Protein 4WEE (pdb70)

GO terms:
  GO:0033603 positive regulation of dopamine secretion (P, IMP)
  GO:0005515 protein binding (F, IPI)
  GO:0051291 protein heterooligomerization (P, IPI)
  GO:0000149 SNARE binding (F, IDA)
  GO:0005543 phospholipid binding (F, IDA)
  GO:0005544 calcium-dependent phospholipid binding (F, IDA)
  GO:0005546 phosphatidylinositol-4,5-bisphosphate binding (F, IDA)
  GO:0044306 neuron projection terminus (C, IDA)
  GO:0001786 phosphatidylserine binding (F, IDA)
  GO:0017075 syntaxin-1 binding (F, IDA)
  GO:0031340 positive regulation of vesicle fusion (P, IDA)
  GO:0048306 calcium-dependent protein binding (F, IDA)
  GO:0043195 terminal bouton (C, HDA)
  GO:0017158 regulation of calcium ion-dependent exocytosis (P, IMP)
  GO:1903305 regulation of regulated secretory pathway (P, IMP)
  GO:0071277 cellular response to calcium ion (P, IMP)
  GO:0000149 SNARE binding (F, IPI)
  GO:0030348 syntaxin-3 binding (F, IPI)
  GO:0017075 syntaxin-1 binding (F, IPI)
  GO:0042802 identical protein binding (F, IPI)

Structure (mmCIF, N/CA/C/O backbone):
data_4WEE
#
_entry.id   4WEE
#
_cell.length_a   41.738
_cell.length_b   38.547
_cell.length_c   44.295
_cell.angle_alpha   90.00
_cell.angle_beta   97.94
_cell.angle_gamma   90.00
#
_symmetry.space_group_name_H-M   'P 1 21 1'
#
loop_
_entity.id
_entity.type
_entity.pdbx_description
1 polymer Synaptotagmin-1
2 non-polymer 'SODIUM ION'
3 non-polymer 'SULFATE ION'
4 water water
#
loop_
_atom_site.group_PDB
_atom_site.id
_atom_site.type_symbol
_atom_site.label_atom_id
_atom_site.label_alt_id
_atom_site.label_comp_id
_atom_site.label_asym_id
_atom_site.label_entity_id
_atom_site.label_seq_id
_atom_site.pdbx_PDB_ins_code
_atom_site.Cartn_x
_atom_site.Cartn_y
_atom_site.Cartn_z
_atom_site.occupancy
_atom_site.B_iso_or_equiv
_atom_site.auth_seq_id
_atom_site.auth_comp_id
_atom_site.auth_asym_id
_atom_site.auth_atom_id
_atom_site.pdbx_PDB_model_num
ATOM 1 N N . GLY A 1 9 ? -2.788 10.887 45.100 1.00 22.94 131 GLY A N 1
ATOM 2 C CA . GLY A 1 9 ? -2.730 10.793 43.660 1.00 21.99 131 GLY A CA 1
ATOM 3 C C . GLY A 1 9 ? -3.922 10.096 43.032 1.00 18.11 131 GLY A C 1
ATOM 4 O O . GLY A 1 9 ? -3.841 9.709 41.882 1.00 17.28 131 GLY A O 1
ATOM 7 N N . GLY A 1 10 ? -5.025 9.938 43.755 1.00 18.24 132 GLY A N 1
ATOM 8 C CA . GLY A 1 10 ? -6.179 9.235 43.222 1.00 17.09 132 GLY A CA 1
ATOM 9 C C . GLY A 1 10 ? -6.763 9.808 41.940 1.00 14.54 132 GLY A C 1
ATOM 10 O O . GLY A 1 10 ? -7.142 9.045 41.020 1.00 14.60 132 GLY A O 1
ATOM 14 N N . GLY A 1 11 ? -6.861 11.132 41.855 1.00 16.26 133 GLY A N 1
ATOM 15 C CA . GLY A 1 11 ? -7.331 11.776 40.650 1.00 16.48 133 GLY A CA 1
ATOM 16 C C . GLY A 1 11 ? -6.403 11.474 39.475 1.00 13.83 133 GLY A C 1
ATOM 17 O O . GLY A 1 11 ? -6.860 11.231 38.359 1.00 14.06 133 GLY A O 1
ATOM 21 N N . ILE A 1 12 ? -5.097 11.499 39.712 1.00 12.48 134 ILE A N 1
ATOM 22 C CA . ILE A 1 12 ? -4.150 11.148 38.670 1.00 10.84 134 ILE A CA 1
ATOM 23 C C . ILE A 1 12 ? -4.280 9.677 38.248 1.00 10.43 134 ILE A C 1
ATOM 24 O O . ILE A 1 12 ? -4.319 9.357 37.043 1.00 9.59 134 ILE A O 1
ATOM 40 N N . LEU A 1 13 ? -4.403 8.773 39.204 1.00 11.44 135 LEU A N 1
ATOM 41 C CA . LEU A 1 13 ? -4.580 7.374 38.845 1.00 11.71 135 LEU A CA 1
ATOM 42 C C . LEU A 1 13 ? -5.854 7.156 38.032 1.00 10.11 135 LEU A C 1
ATOM 43 O O . LEU A 1 13 ? -5.877 6.353 37.091 1.00 10.19 135 LEU A O 1
ATOM 59 N N . ASP A 1 14 ? -6.928 7.853 38.374 1.00 10.09 136 ASP A N 1
ATOM 60 C CA . ASP A 1 14 ? -8.190 7.692 37.654 1.00 9.66 136 ASP A CA 1
ATOM 61 C C . ASP A 1 14 ? -8.059 8.142 36.188 1.00 8.96 136 ASP A C 1
ATOM 62 O O . ASP A 1 14 ? -8.810 7.663 35.336 1.00 10.62 136 ASP A O 1
ATOM 71 N N . SER A 1 15 ? -7.116 9.048 35.914 1.00 8.25 137 SER A N 1
ATOM 72 C CA . SER A 1 15 ? -6.952 9.585 34.562 1.00 8.54 137 SER A CA 1
ATOM 73 C C . SER A 1 15 ? -6.182 8.636 33.657 1.00 8.03 137 SER A C 1
ATOM 74 O O . SER A 1 15 ? -6.189 8.811 32.439 1.00 9.25 137 SER A O 1
ATOM 82 N N . MET A 1 16 ? -5.497 7.660 34.222 1.00 8.08 138 MET A N 1
ATOM 83 C CA A MET A 1 16 ? -4.668 6.808 33.399 0.40 8.38 138 MET A CA 1
ATOM 84 C CA B MET A 1 16 ? -4.653 6.731 33.475 0.60 8.26 138 MET A CA 1
ATOM 85 C C . MET A 1 16 ? -5.495 5.834 32.565 1.00 7.50 138 MET A C 1
ATOM 86 O O . MET A 1 16 ? -6.665 5.580 32.834 1.00 8.51 138 MET A O 1
ATOM 113 N N . VAL A 1 17 ? -4.869 5.320 31.509 1.00 7.02 139 VAL A N 1
ATOM 114 C CA . VAL A 1 17 ? -5.539 4.392 30.611 1.00 7.00 139 VAL A CA 1
ATOM 115 C C . VAL A 1 17 ? -5.819 3.083 31.380 1.00 7.16 139 VAL A C 1
ATOM 116 O O . VAL A 1 17 ? -4.898 2.450 31.895 1.00 8.15 139 VAL A O 1
ATOM 129 N N . GLU A 1 18 ? -7.079 2.677 31.412 1.00 7.60 140 GLU A N 1
ATOM 130 C CA . GLU A 1 18 ? -7.477 1.450 32.092 1.00 7.40 140 GLU A CA 1
ATOM 131 C C . GLU A 1 18 ? -6.977 0.232 31.305 1.00 7.23 140 GLU A C 1
ATOM 132 O O . GLU A 1 18 ? -6.843 0.270 30.068 1.00 7.47 140 GLU A O 1
ATOM 144 N N . LYS A 1 19 ? -6.754 -0.871 32.015 1.00 7.90 141 LYS A N 1
ATOM 145 C CA . LYS A 1 19 ? -6.291 -2.115 31.405 1.00 9.83 141 LYS A CA 1
ATOM 146 C C . LYS A 1 19 ? -7.468 -2.872 30.805 1.00 8.87 141 LYS A C 1
ATOM 147 O O . LYS A 1 19 ? -8.017 -3.797 31.419 1.00 11.16 141 LYS A O 1
ATOM 166 N N . LEU A 1 20 ? -7.842 -2.483 29.577 1.00 7.76 142 LEU A N 1
ATOM 167 C CA . LEU A 1 20 ? -8.979 -3.082 28.867 1.00 8.89 142 LEU A CA 1
ATOM 168 C C . LEU A 1 20 ? -8.542 -3.953 27.686 1.00 9.09 142 LEU A C 1
ATOM 169 O O . LEU A 1 20 ? -9.359 -4.338 26.866 1.00 11.12 142 LEU A O 1
ATOM 185 N N . GLY A 1 21 ? -7.259 -4.283 27.620 1.00 8.83 143 GLY A N 1
ATOM 186 C CA . GLY A 1 21 ? -6.739 -5.120 26.540 1.00 8.98 143 GLY A CA 1
ATOM 187 C C . GLY A 1 21 ? -6.210 -4.311 25.376 1.00 6.79 143 GLY A C 1
ATOM 188 O O . GLY A 1 21 ? -6.270 -3.078 25.338 1.00 6.58 143 GLY A O 1
ATOM 192 N N . LYS A 1 22 ? -5.688 -5.049 24.392 1.00 6.80 144 LYS A N 1
ATOM 193 C CA A LYS A 1 22 ? -4.994 -4.473 23.238 0.65 6.29 144 LYS A CA 1
ATOM 194 C CA B LYS A 1 22 ? -5.127 -4.420 23.222 0.35 6.12 144 LYS A CA 1
ATOM 195 C C . LYS A 1 22 ? -5.432 -5.252 21.993 1.00 5.97 144 LYS A C 1
ATOM 196 O O . LYS A 1 22 ? -5.659 -6.462 22.066 1.00 6.88 144 LYS A O 1
ATOM 233 N N A LEU A 1 23 ? -5.503 -4.550 20.850 0.84 5.62 145 LEU A N 1
ATOM 234 N N B LEU A 1 23 ? -5.370 -4.591 20.842 0.16 5.19 145 LEU A N 1
ATOM 235 C CA A LEU A 1 23 ? -5.793 -5.181 19.560 0.84 5.60 145 LEU A CA 1
ATOM 236 C CA B LEU A 1 23 ? -5.738 -5.211 19.586 0.16 5.12 145 LEU A CA 1
ATOM 237 C C A LEU A 1 23 ? -4.593 -4.916 18.628 0.84 5.28 145 LEU A C 1
ATOM 238 C C B LEU A 1 23 ? -4.711 -4.900 18.502 0.16 4.92 145 LEU A C 1
ATOM 239 O O A LEU A 1 23 ? -4.088 -3.785 18.554 0.84 5.57 145 LEU A O 1
ATOM 240 O O B LEU A 1 23 ? -4.406 -3.733 18.224 0.16 5.05 145 LEU A O 1
ATOM 271 N N . GLN A 1 24 ? -4.195 -5.963 17.897 1.00 5.67 146 GLN A N 1
ATOM 272 C CA . GLN A 1 24 ? -3.197 -5.849 16.839 1.00 5.87 146 GLN A CA 1
ATOM 273 C C . GLN A 1 24 ? -3.922 -5.839 15.493 1.00 5.48 146 GLN A C 1
ATOM 274 O O . GLN A 1 24 ? -4.758 -6.710 15.216 1.00 5.69 146 GLN A O 1
ATOM 289 N N . TYR A 1 25 ? -3.588 -4.839 14.658 1.00 5.69 147 TYR A N 1
ATOM 290 C CA . TYR A 1 25 ? -4.206 -4.712 13.338 1.00 5.72 147 TYR A CA 1
ATOM 291 C C . TYR A 1 25 ? -3.120 -4.290 12.330 1.00 6.03 147 TYR A C 1
ATOM 292 O O . TYR A 1 25 ? -2.052 -3.789 12.701 1.00 6.31 147 TYR A O 1
ATOM 310 N N . SER A 1 26 ? -3.458 -4.494 11.064 1.00 6.48 148 SER A N 1
ATOM 311 C CA . SER A 1 26 ? -2.643 -4.008 9.957 1.00 6.78 148 SER A CA 1
ATOM 312 C C . SER A 1 26 ? -3.519 -3.260 8.960 1.00 6.66 148 SER A C 1
ATOM 313 O O . SER A 1 26 ? -4.730 -3.428 8.903 1.00 6.77 148 SER A O 1
ATOM 321 N N . LEU A 1 27 ? -2.869 -2.404 8.167 1.00 7.28 149 LEU A N 1
ATOM 322 C CA . LEU A 1 27 ? -3.561 -1.551 7.245 1.00 8.34 149 LEU A CA 1
ATOM 323 C C . LEU A 1 27 ? -2.662 -1.302 6.037 1.00 8.16 149 LEU A C 1
ATOM 324 O O . LEU A 1 27 ? -1.476 -1.061 6.194 1.00 8.81 149 LEU A O 1
ATOM 340 N N . ASP A 1 28 ? -3.247 -1.338 4.844 1.00 8.91 150 ASP A N 1
ATOM 341 C CA A ASP A 1 28 ? -2.490 -1.004 3.645 0.51 10.18 150 ASP A CA 1
ATOM 342 C CA B ASP A 1 28 ? -2.500 -1.126 3.601 0.49 10.45 150 ASP A CA 1
ATOM 343 C C . ASP A 1 28 ? -3.466 -0.537 2.582 1.00 10.78 150 ASP A C 1
ATOM 344 O O . ASP A 1 28 ? -4.533 -1.101 2.389 1.00 13.61 150 ASP A O 1
ATOM 361 N N . TYR A 1 29 ? -3.081 0.524 1.878 1.00 10.89 151 TYR A N 1
ATOM 362 C CA . TYR A 1 29 ? -3.888 0.967 0.742 1.00 10.41 151 TYR A CA 1
ATOM 363 C C . TYR A 1 29 ? -3.404 0.287 -0.564 1.00 11.78 151 TYR A C 1
ATOM 364 O O . TYR A 1 29 ? -2.229 0.384 -0.907 1.00 14.17 151 TYR A O 1
ATOM 382 N N . ASP A 1 30 ? -4.318 -0.399 -1.250 1.00 10.57 152 ASP A N 1
ATOM 383 C CA . ASP A 1 30 ? -4.074 -1.077 -2.525 1.00 10.78 152 ASP A CA 1
ATOM 384 C C . ASP A 1 30 ? -4.339 -0.089 -3.670 1.00 10.06 152 ASP A C 1
ATOM 385 O O . ASP A 1 30 ? -5.493 0.149 -4.015 1.00 10.30 152 ASP A O 1
ATOM 394 N N . PHE A 1 31 ? -3.249 0.518 -4.181 1.00 12.09 153 PHE A N 1
ATOM 395 C CA . PHE A 1 31 ? -3.361 1.508 -5.226 1.00 12.25 153 PHE A CA 1
ATOM 396 C C . PHE A 1 31 ? -3.705 0.844 -6.583 1.00 12.41 153 PHE A C 1
ATOM 397 O O . PHE A 1 31 ? -4.148 1.546 -7.482 1.00 11.88 153 PHE A O 1
ATOM 414 N N . GLN A 1 32 ? -3.498 -0.467 -6.762 1.00 13.69 154 GLN A N 1
ATOM 415 C CA . GLN A 1 32 ? -3.915 -1.167 -8.004 1.00 12.87 154 GLN A CA 1
ATOM 416 C C . GLN A 1 32 ? -5.440 -1.241 -8.164 1.00 13.33 154 GLN A C 1
ATOM 417 O O . GLN A 1 32 ? -5.978 -0.971 -9.245 1.00 14.84 154 GLN A O 1
ATOM 431 N N . ASN A 1 33 ? -6.109 -1.647 -7.077 1.00 14.14 155 ASN A N 1
ATOM 432 C CA . ASN A 1 33 ? -7.557 -1.841 -7.056 1.00 14.66 155 ASN A CA 1
ATOM 433 C C . ASN A 1 33 ? -8.311 -0.716 -6.353 1.00 12.38 155 ASN A C 1
ATOM 434 O O . ASN A 1 33 ? -9.537 -0.717 -6.328 1.00 13.99 155 ASN A O 1
ATOM 445 N N . ASN A 1 34 ? -7.554 0.247 -5.816 1.00 10.78 156 ASN A N 1
ATOM 446 C CA A ASN A 1 34 ? -8.141 1.421 -5.167 0.34 10.41 156 ASN A CA 1
ATOM 447 C CA B ASN A 1 34 ? -8.127 1.421 -5.162 0.66 10.54 156 ASN A CA 1
ATOM 448 C C . ASN A 1 34 ? -9.070 1.041 -4.003 1.00 10.32 156 ASN A C 1
ATOM 449 O O . ASN A 1 34 ? -10.264 1.380 -3.960 1.00 11.60 156 ASN A O 1
ATOM 470 N N . GLN A 1 35 ? -8.484 0.338 -3.043 1.00 10.11 157 GLN A N 1
ATOM 471 C CA . GLN A 1 35 ? -9.218 -0.094 -1.869 1.00 11.84 157 GLN A CA 1
ATOM 472 C C . GLN A 1 35 ? -8.302 -0.135 -0.664 1.00 9.36 157 GLN A C 1
ATOM 473 O O . GLN A 1 35 ? -7.102 -0.406 -0.762 1.00 10.07 157 GLN A O 1
ATOM 487 N N . LEU A 1 36 ? -8.875 0.167 0.488 1.00 9.21 158 LEU A N 1
ATOM 488 C CA . LEU A 1 36 ? -8.182 0.076 1.775 1.00 8.66 158 LEU A CA 1
ATOM 489 C C . LEU A 1 36 ? -8.339 -1.341 2.330 1.00 8.56 158 LEU A C 1
ATOM 490 O O . LEU A 1 36 ? -9.454 -1.843 2.449 1.00 9.55 158 LEU A O 1
ATOM 506 N N . LEU A 1 37 ? -7.212 -1.953 2.672 1.00 9.14 159 LEU A N 1
ATOM 507 C CA . LEU A 1 37 ? -7.189 -3.304 3.228 1.00 8.72 159 LEU A CA 1
ATOM 508 C C . LEU A 1 37 ? -6.882 -3.198 4.732 1.00 8.17 159 LEU A C 1
ATOM 509 O O . LEU A 1 37 ? -5.931 -2.527 5.129 1.00 8.59 159 LEU A O 1
ATOM 525 N N . VAL A 1 38 ? -7.670 -3.896 5.541 1.00 7.79 160 VAL A N 1
ATOM 526 C CA . VAL A 1 38 ? -7.514 -3.895 6.999 1.00 7.87 160 VAL A CA 1
ATOM 527 C C . VAL A 1 38 ? -7.411 -5.337 7.474 1.00 7.77 160 VAL A C 1
ATOM 528 O O . VAL A 1 38 ? -8.279 -6.153 7.181 1.00 9.52 160 VAL A O 1
ATOM 541 N N . GLY A 1 39 ? -6.370 -5.625 8.243 1.00 6.99 161 GLY A N 1
ATOM 542 C CA . GLY A 1 39 ? -6.214 -6.905 8.911 1.00 6.62 161 GLY A CA 1
ATOM 543 C C . GLY A 1 39 ? -6.539 -6.765 10.394 1.00 6.41 161 GLY A C 1
ATOM 544 O O . GLY A 1 39 ? -5.952 -5.952 11.094 1.00 7.27 161 GLY A O 1
ATOM 548 N N . ILE A 1 40 ? -7.508 -7.557 10.860 1.00 6.16 162 ILE A N 1
ATOM 549 C CA . ILE A 1 40 ? -7.822 -7.646 12.296 1.00 6.05 162 ILE A CA 1
ATOM 550 C C . ILE A 1 40 ? -7.146 -8.923 12.766 1.00 6.16 162 ILE A C 1
ATOM 551 O O . ILE A 1 40 ? -7.571 -10.029 12.421 1.00 6.95 162 ILE A O 1
ATOM 567 N N . ILE A 1 41 ? -6.026 -8.758 13.474 1.00 6.05 163 ILE A N 1
ATOM 568 C CA . ILE A 1 41 ? -5.116 -9.873 13.683 1.00 5.95 163 ILE A CA 1
ATOM 569 C C . ILE A 1 41 ? -5.478 -10.646 14.973 1.00 5.94 163 ILE A C 1
ATOM 570 O O . ILE A 1 41 ? -5.825 -11.833 14.917 1.00 6.13 163 ILE A O 1
ATOM 586 N N . GLN A 1 42 ? -5.359 -9.986 16.121 1.00 5.85 164 GLN A N 1
ATOM 587 C CA . GLN A 1 42 ? -5.552 -10.678 17.400 1.00 5.61 164 GLN A CA 1
ATOM 588 C C . GLN A 1 42 ? -5.760 -9.639 18.492 1.00 5.54 164 GLN A C 1
ATOM 589 O O . GLN A 1 42 ? -5.386 -8.471 18.309 1.00 6.06 164 GLN A O 1
ATOM 603 N N . ALA A 1 43 ? -6.361 -10.062 19.609 1.00 5.93 165 ALA A N 1
ATOM 604 C CA . ALA A 1 43 ? -6.407 -9.227 20.806 1.00 6.03 165 ALA A CA 1
ATOM 605 C C . ALA A 1 43 ? -5.737 -9.951 21.958 1.00 5.96 165 ALA A C 1
ATOM 606 O O . ALA A 1 43 ? -5.650 -11.188 21.952 1.00 6.49 165 ALA A O 1
ATOM 613 N N . ALA A 1 44 ? -5.292 -9.173 22.937 1.00 6.41 166 ALA A N 1
ATOM 614 C CA . ALA A 1 44 ? -4.603 -9.718 24.103 1.00 7.21 166 ALA A CA 1
ATOM 615 C C . ALA A 1 44 ? -5.098 -9.021 25.357 1.00 6.61 166 ALA A C 1
ATOM 616 O O . ALA A 1 44 ? -5.394 -7.824 25.367 1.00 6.79 166 ALA A O 1
ATOM 623 N N . GLU A 1 45 ? -5.099 -9.787 26.445 1.00 6.99 167 GLU A N 1
ATOM 624 C CA A GLU A 1 45 ? -5.310 -9.270 27.792 0.61 8.22 167 GLU A CA 1
ATOM 625 C CA B GLU A 1 45 ? -5.290 -9.200 27.772 0.39 7.78 167 GLU A CA 1
ATOM 626 C C . GLU A 1 45 ? -6.651 -8.548 27.932 1.00 7.14 167 GLU A C 1
ATOM 627 O O . GLU A 1 45 ? -6.773 -7.554 28.642 1.00 7.48 167 GLU A O 1
ATOM 650 N N . LEU A 1 46 ? -7.692 -9.094 27.302 1.00 6.87 168 LEU A N 1
ATOM 651 C CA . LEU A 1 46 ? -9.007 -8.555 27.513 1.00 6.89 168 LEU A CA 1
ATOM 652 C C . LEU A 1 46 ? -9.399 -8.801 28.989 1.00 7.51 168 LEU A C 1
ATOM 653 O O . LEU A 1 46 ? -8.978 -9.766 29.607 1.00 8.51 168 LEU A O 1
ATOM 669 N N . PRO A 1 47 ? -10.239 -7.930 29.561 1.00 8.32 169 PRO A N 1
ATOM 670 C CA A PRO A 1 47 ? -10.518 -8.031 31.001 0.67 10.05 169 PRO A CA 1
ATOM 671 C CA B PRO A 1 47 ? -10.446 -8.110 31.006 0.33 9.64 169 PRO A CA 1
ATOM 672 C C . PRO A 1 47 ? -11.367 -9.246 31.364 1.00 11.08 169 PRO A C 1
ATOM 673 O O . PRO A 1 47 ? -12.366 -9.494 30.698 1.00 11.84 169 PRO A O 1
ATOM 694 N N . ALA A 1 48 ? -11.036 -9.936 32.453 1.00 13.56 170 ALA A N 1
ATOM 695 C CA . ALA A 1 48 ? -11.909 -10.987 32.950 1.00 16.30 170 ALA A CA 1
ATOM 696 C C . ALA A 1 48 ? -13.252 -10.402 33.365 1.00 17.17 170 ALA A C 1
ATOM 697 O O . ALA A 1 48 ? -13.367 -9.233 33.762 1.00 17.10 170 ALA A O 1
ATOM 704 N N . LEU A 1 49 ? -14.274 -11.250 33.288 1.00 23.98 171 LEU A N 1
ATOM 705 C CA . LEU A 1 49 ? -15.591 -10.976 33.867 1.00 34.38 171 LEU A CA 1
ATOM 706 C C . LEU A 1 49 ? -15.564 -11.237 35.380 1.00 40.97 171 LEU A C 1
ATOM 707 O O . LEU A 1 49 ? -14.523 -11.561 35.942 1.00 43.19 171 LEU A O 1
ATOM 723 N N . ASP A 1 50 ? -16.720 -11.110 36.027 1.00 43.29 172 ASP A N 1
ATOM 724 C CA . ASP A 1 50 ? -16.906 -11.593 37.396 1.00 44.74 172 ASP A CA 1
ATOM 725 C C . ASP A 1 50 ? -16.902 -13.129 37.372 1.00 44.10 172 ASP A C 1
ATOM 726 O O . ASP A 1 50 ? -16.778 -13.721 36.302 1.00 44.24 172 ASP A O 1
ATOM 735 N N . MET A 1 51 ? -17.019 -13.764 38.541 1.00 44.04 173 MET A N 1
ATOM 736 C CA . MET A 1 51 ? -17.034 -15.231 38.686 1.00 44.00 173 MET A CA 1
ATOM 737 C C . MET A 1 51 ? -15.991 -15.955 37.836 1.00 42.62 173 MET A C 1
ATOM 738 O O . MET A 1 51 ? -16.159 -17.120 37.479 1.00 42.18 173 MET A O 1
ATOM 752 N N . GLY A 1 52 ? -14.902 -15.258 37.539 1.00 42.37 174 GLY A N 1
ATOM 753 C CA . GLY A 1 52 ? -13.796 -15.842 36.809 1.00 42.86 174 GLY A CA 1
ATOM 754 C C . GLY A 1 52 ? -14.131 -16.133 35.354 1.00 43.06 174 GLY A C 1
ATOM 755 O O . GLY A 1 52 ? -13.552 -17.028 34.738 1.00 44.71 174 GLY A O 1
ATOM 759 N N . GLY A 1 53 ? -15.069 -15.374 34.800 1.00 40.20 175 GLY A N 1
ATOM 760 C CA . GLY A 1 53 ? -15.526 -15.604 33.443 1.00 33.86 175 GLY A CA 1
ATOM 761 C C . GLY A 1 53 ? -14.581 -15.038 32.407 1.00 21.95 175 GLY A C 1
ATOM 762 O O . GLY A 1 53 ? -13.833 -14.098 32.684 1.00 22.10 175 GLY A O 1
ATOM 766 N N . THR A 1 54 ? -14.596 -15.624 31.217 1.00 13.96 176 THR A N 1
ATOM 767 C CA . THR A 1 54 ? -14.005 -15.002 30.053 1.00 11.19 176 THR A CA 1
ATOM 768 C C . THR A 1 54 ? -15.124 -14.529 29.115 1.00 10.64 176 THR A C 1
ATOM 769 O O . THR A 1 54 ? -16.248 -15.022 29.143 1.00 12.26 176 THR A O 1
ATOM 780 N N A SER A 1 55 ? -14.797 -13.519 28.317 0.65 8.98 177 SER A N 1
ATOM 781 N N B SER A 1 55 ? -14.739 -13.599 28.240 0.35 9.54 177 SER A N 1
ATOM 782 C CA A SER A 1 55 ? -15.728 -12.909 27.385 0.65 8.58 177 SER A CA 1
ATOM 783 C CA B SER A 1 55 ? -15.612 -12.998 27.239 0.35 9.19 177 SER A CA 1
ATOM 784 C C A SER A 1 55 ? -15.778 -13.653 26.048 0.65 7.56 177 SER A C 1
ATOM 785 C C B SER A 1 55 ? -15.737 -13.837 25.961 0.35 7.83 177 SER A C 1
ATOM 786 O O A SER A 1 55 ? -14.968 -14.571 25.795 0.65 7.34 177 SER A O 1
ATOM 787 O O B SER A 1 55 ? -15.157 -14.925 25.843 0.35 7.69 177 SER A O 1
ATOM 802 N N A ASP A 1 56 ? -16.724 -13.238 25.200 0.65 7.09 178 ASP A N 1
ATOM 803 N N B ASP A 1 56 ? -16.507 -13.294 25.016 0.35 7.22 178 ASP A N 1
ATOM 804 C CA A ASP A 1 56 ? -16.896 -13.764 23.839 0.65 7.16 178 ASP A CA 1
ATOM 805 C CA B ASP A 1 56 ? -16.752 -13.919 23.727 0.35 7.05 178 ASP A C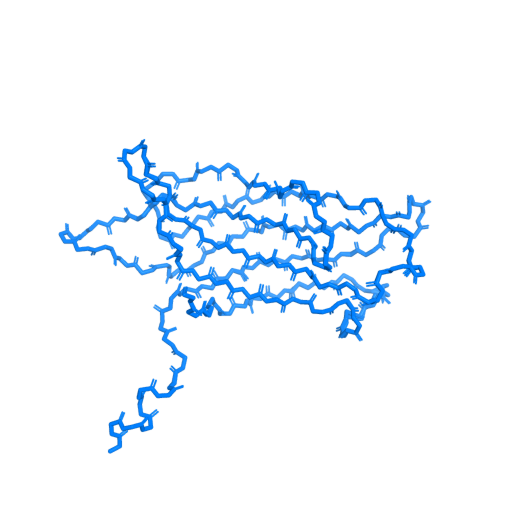A 1
ATOM 806 C C A ASP A 1 56 ? -16.584 -12.650 22.811 0.65 6.62 178 ASP A C 1
ATOM 807 C C B ASP A 1 56 ? -16.522 -12.837 22.681 0.35 6.73 178 ASP A C 1
ATOM 808 O O A ASP A 1 56 ? -17.500 -12.032 22.242 0.65 5.86 178 ASP A O 1
ATOM 809 O O B ASP A 1 56 ? -17.443 -12.405 21.990 0.35 6.96 178 ASP A O 1
ATOM 826 N N . PRO A 1 57 ? -15.291 -12.347 22.596 1.00 7.08 179 PRO A N 1
ATOM 827 C CA . PRO A 1 57 ? -14.983 -11.151 21.803 1.00 6.76 179 PRO A CA 1
ATOM 828 C C . PRO A 1 57 ? -15.220 -11.283 20.297 1.00 6.41 179 PRO A C 1
ATOM 829 O O . PRO A 1 57 ? -14.968 -12.324 19.671 1.00 6.83 179 PRO A O 1
ATOM 840 N N . TYR A 1 58 ? -15.620 -10.155 19.722 1.00 6.32 180 TYR A N 1
ATOM 841 C CA . TYR A 1 58 ? -15.586 -9.941 18.286 1.00 6.35 180 TYR A CA 1
ATOM 842 C C . TYR A 1 58 ? -15.263 -8.463 18.057 1.00 6.10 180 TYR A C 1
ATOM 843 O O . TYR A 1 58 ? -15.380 -7.646 18.969 1.00 6.47 180 TYR A O 1
ATOM 861 N N . VAL A 1 59 ? -14.876 -8.131 16.828 1.00 6.32 181 VAL A N 1
ATOM 862 C CA . VAL A 1 59 ? -14.479 -6.771 16.477 1.00 6.09 181 VAL A CA 1
ATOM 863 C C . VAL A 1 59 ? -15.388 -6.234 15.376 1.00 6.63 181 VAL A C 1
ATOM 864 O O . VAL A 1 59 ? -15.585 -6.885 14.353 1.00 7.74 181 VAL A O 1
ATOM 877 N N . LYS A 1 60 ? -15.897 -5.021 15.589 1.00 6.71 182 LYS A N 1
ATOM 878 C CA . LYS A 1 60 ? -16.552 -4.254 14.538 1.00 7.52 182 LYS A CA 1
ATOM 879 C C . LYS A 1 60 ? -15.515 -3.326 13.911 1.00 7.69 182 LYS A C 1
ATOM 880 O O . LYS A 1 60 ? -14.697 -2.728 14.619 1.00 8.29 182 LYS A O 1
ATOM 899 N N . VAL A 1 61 ? -15.568 -3.194 12.583 1.00 8.23 183 VAL A N 1
ATOM 900 C CA . VAL A 1 61 ? -14.572 -2.453 11.801 1.00 9.41 183 VAL A CA 1
ATOM 901 C C . VAL A 1 61 ? -15.306 -1.621 10.769 1.00 9.47 183 VAL A C 1
ATOM 902 O O . VAL A 1 61 ? -16.091 -2.177 9.998 1.00 10.08 183 VAL A O 1
ATOM 915 N N . PHE A 1 62 ? -15.096 -0.306 10.764 1.00 8.97 184 PHE A N 1
ATOM 916 C CA . PHE A 1 62 ? -15.912 0.560 9.929 1.00 9.49 184 PHE A CA 1
ATOM 917 C C . PHE A 1 62 ? -15.278 1.924 9.793 1.00 9.45 184 PHE A C 1
ATOM 918 O O . PHE A 1 62 ? -14.388 2.284 10.548 1.00 9.21 184 PHE A O 1
ATOM 935 N N . LEU A 1 63 ? -15.720 2.672 8.774 1.00 10.92 185 LEU A N 1
ATOM 936 C CA . LEU A 1 63 ? -15.241 4.027 8.548 1.00 11.15 185 LEU A CA 1
ATOM 937 C C . LEU A 1 63 ? -16.302 5.034 9.020 1.00 12.29 185 LEU A C 1
ATOM 938 O O . LEU A 1 63 ? -17.516 4.795 8.912 1.00 15.17 185 LEU A O 1
ATOM 954 N N . LEU A 1 64 ? -15.813 6.115 9.606 1.00 12.59 186 LEU A N 1
ATOM 955 C CA . LEU A 1 64 ? -16.585 7.323 9.818 1.00 13.49 186 LEU A CA 1
ATOM 956 C C . LEU A 1 64 ? -16.123 8.364 8.792 1.00 15.25 186 LEU A C 1
ATOM 957 O O . LEU A 1 64 ? -14.967 8.373 8.410 1.00 15.58 186 LEU A O 1
ATOM 973 N N A PRO A 1 65 ? -17.013 9.266 8.354 0.81 17.03 187 PRO A N 1
ATOM 974 N N B PRO A 1 65 ? -17.014 9.284 8.385 0.19 16.74 187 PRO A N 1
ATOM 975 C CA A PRO A 1 65 ? -18.401 9.446 8.775 0.81 18.33 187 PRO A CA 1
ATOM 976 C CA B PRO A 1 65 ? -18.410 9.414 8.815 0.19 17.77 187 PRO A CA 1
ATOM 977 C C A PRO A 1 65 ? -19.360 8.554 7.992 0.81 18.93 187 PRO A C 1
ATOM 978 C C B PRO A 1 65 ? -19.359 8.495 8.053 0.19 18.48 187 PRO A C 1
ATOM 979 O O A PRO A 1 65 ? -20.570 8.715 8.142 0.81 21.27 187 PRO A O 1
ATOM 980 O O B PRO A 1 65 ? -20.565 8.578 8.284 0.19 18.92 187 PRO A O 1
ATOM 1001 N N . ASP A 1 66 ? -18.827 7.657 7.162 1.00 19.13 188 ASP A N 1
ATOM 1002 C CA . ASP A 1 66 ? -19.646 6.741 6.352 1.00 21.01 188 ASP A CA 1
ATOM 1003 C C . ASP A 1 66 ? -20.721 6.061 7.183 1.00 24.64 188 ASP A C 1
ATOM 1004 O O . ASP A 1 66 ? -20.475 5.657 8.319 1.00 23.67 188 ASP A O 1
ATOM 1014 N N . LYS A 1 67 ? -21.909 5.938 6.602 1.00 29.22 189 LYS A N 1
ATOM 1015 C CA . LYS A 1 67 ? -23.066 5.399 7.303 1.00 33.04 189 LYS A CA 1
ATOM 1016 C C . LYS A 1 67 ? -23.377 3.951 6.925 1.00 34.66 189 LYS A C 1
ATOM 1017 O O . LYS A 1 67 ? -24.367 3.388 7.394 1.00 36.31 189 LYS A O 1
ATOM 1036 N N . LYS A 1 68 ? -22.545 3.336 6.090 1.00 34.89 190 LYS A N 1
ATOM 1037 C CA . LYS A 1 68 ? -22.808 1.962 5.672 1.00 33.37 190 LYS A CA 1
ATOM 1038 C C . LYS A 1 68 ? -22.660 1.017 6.859 1.00 29.47 190 LYS A C 1
ATOM 1039 O O . LYS A 1 68 ? -22.032 1.352 7.868 1.00 28.54 190 LYS A O 1
ATOM 1058 N N . LYS A 1 69 ? -23.245 -0.167 6.738 1.00 27.21 191 LYS A N 1
ATOM 1059 C CA . LYS A 1 69 ? -23.201 -1.114 7.842 1.00 24.97 191 LYS A CA 1
ATOM 1060 C C . LYS A 1 69 ? -21.774 -1.566 8.150 1.00 19.56 191 LYS A C 1
ATOM 1061 O O . LYS A 1 69 ? -20.897 -1.708 7.277 1.00 19.21 191 LYS A O 1
ATOM 1080 N N . LYS A 1 70 ? -21.537 -1.745 9.436 1.00 16.73 192 LYS A N 1
ATOM 1081 C CA . LYS A 1 70 ? -20.222 -2.053 9.932 1.00 14.83 192 LYS A CA 1
ATOM 1082 C C . LYS A 1 70 ? -19.829 -3.495 9.599 1.00 13.71 192 LYS A C 1
ATOM 1083 O O . LYS A 1 70 ? -20.677 -4.379 9.593 1.00 16.93 192 LYS A O 1
ATOM 1102 N N A PHE A 1 71 ? -18.549 -3.726 9.313 0.82 11.82 193 PHE A N 1
ATOM 1103 N N B PHE A 1 71 ? -18.543 -3.720 9.320 0.18 11.89 193 PHE A N 1
ATOM 1104 C CA A PHE A 1 71 ? -18.051 -5.097 9.184 0.82 11.60 193 PHE A CA 1
ATOM 1105 C CA B PHE A 1 71 ? -17.989 -5.076 9.213 0.18 11.22 193 PHE A CA 1
ATOM 1106 C C A PHE A 1 71 ? -17.791 -5.682 10.573 0.82 9.55 193 PHE A C 1
ATOM 1107 C C B PHE A 1 71 ? -17.873 -5.678 10.606 0.18 10.20 193 PHE A C 1
ATOM 1108 O O A PHE A 1 71 ? -17.538 -4.941 11.509 0.82 9.50 193 PHE A O 1
ATOM 1109 O O B PHE A 1 71 ? -17.805 -4.937 11.580 0.18 10.52 193 PHE A O 1
ATOM 1142 N N . GLU A 1 72 ? -17.816 -7.009 10.698 1.00 9.89 194 GLU A N 1
ATOM 1143 C CA . GLU A 1 72 ? -17.599 -7.681 11.981 1.00 9.98 194 GLU A CA 1
ATOM 1144 C C . GLU A 1 72 ? -16.808 -8.949 11.762 1.00 8.90 194 GLU A C 1
ATOM 1145 O O . GLU A 1 72 ? -17.079 -9.694 10.812 1.00 10.45 194 GLU A O 1
ATOM 1158 N N . THR A 1 73 ? -15.868 -9.235 12.674 1.00 7.83 195 THR A N 1
ATOM 1159 C CA . THR A 1 73 ? -15.248 -10.537 12.723 1.00 7.60 195 THR A CA 1
ATOM 1160 C C . THR A 1 73 ? -16.223 -11.590 13.254 1.00 7.85 195 THR A C 1
ATOM 1161 O O . THR A 1 73 ? -17.248 -11.282 13.848 1.00 8.66 195 THR A O 1
ATOM 1172 N N . LYS A 1 74 ? -15.827 -12.838 13.065 1.00 8.45 196 LYS A N 1
ATOM 1173 C CA . LYS A 1 74 ? -16.428 -13.941 13.805 1.00 9.59 196 LYS A CA 1
ATOM 1174 C C . LYS A 1 74 ? -16.290 -13.678 15.319 1.00 8.55 196 LYS A C 1
ATOM 1175 O O . LYS A 1 74 ? -15.346 -13.012 15.787 1.00 8.07 196 LYS A O 1
ATOM 1194 N N . VAL A 1 75 ? -17.237 -14.244 16.076 1.00 8.99 197 VAL A N 1
ATOM 1195 C CA . VAL A 1 75 ? -17.172 -14.289 17.530 1.00 9.15 197 VAL A CA 1
ATOM 1196 C C . VAL A 1 75 ? -16.273 -15.444 17.966 1.00 9.19 197 VAL A C 1
ATOM 1197 O O . VAL A 1 75 ? -16.449 -16.581 17.528 1.00 10.96 197 VAL A O 1
ATOM 1210 N N . HIS A 1 76 ? -15.336 -15.139 18.857 1.00 8.44 198 HIS A N 1
ATOM 1211 C CA . HIS A 1 76 ? -14.495 -16.147 19.482 1.00 9.15 198 HIS A CA 1
ATOM 1212 C C . HIS A 1 76 ? -14.960 -16.367 20.914 1.00 9.60 198 HIS A C 1
ATOM 1213 O O . HIS A 1 76 ? -14.878 -15.473 21.752 1.00 11.77 198 HIS A O 1
ATOM 1228 N N . ARG A 1 77 ? -15.436 -17.569 21.182 1.00 10.87 199 ARG A N 1
ATOM 1229 C CA . ARG A 1 77 ? -16.070 -17.863 22.460 1.00 11.43 199 ARG A CA 1
ATOM 1230 C C . ARG A 1 77 ? -15.065 -18.078 23.572 1.00 10.35 199 ARG A C 1
ATOM 1231 O O . ARG A 1 77 ? -14.066 -18.774 23.404 1.00 10.91 199 ARG A O 1
ATOM 1252 N N . LYS A 1 78 ? -15.377 -17.521 24.735 1.00 9.58 200 LYS A N 1
ATOM 1253 C CA . LYS A 1 78 ? -14.688 -17.815 25.991 1.00 9.28 200 LYS A CA 1
ATOM 1254 C C . LYS A 1 78 ? -13.164 -17.708 25.865 1.00 8.76 200 LYS A C 1
ATOM 1255 O O . LYS A 1 78 ? -12.430 -18.661 26.108 1.00 9.47 200 LYS A O 1
ATOM 1274 N N . THR A 1 79 ? -12.691 -16.506 25.514 1.00 8.36 201 THR A N 1
ATOM 1275 C CA . THR A 1 79 ? -11.267 -16.241 25.427 1.00 7.57 201 THR A CA 1
ATOM 1276 C C . THR A 1 79 ? -10.983 -14.766 25.660 1.00 7.62 201 THR A C 1
ATOM 1277 O O . THR A 1 79 ? -11.666 -13.900 25.122 1.00 8.53 201 THR A O 1
ATOM 1288 N N . LEU A 1 80 ? -9.917 -14.519 26.406 1.00 6.83 202 LEU A N 1
ATOM 1289 C CA . LEU A 1 80 ? -9.397 -13.183 26.621 1.00 7.00 202 LEU A CA 1
ATOM 1290 C C . LEU A 1 80 ? -8.235 -12.835 25.660 1.00 6.66 202 LEU A C 1
ATOM 1291 O O . LEU A 1 80 ? -7.694 -11.738 25.730 1.00 6.82 202 LEU A O 1
ATOM 1307 N N . ASN A 1 81 ? -7.864 -13.803 24.807 1.00 6.64 203 ASN A N 1
ATOM 1308 C CA . ASN A 1 81 ? -6.732 -13.659 23.887 1.00 7.13 203 ASN A CA 1
ATOM 1309 C C . ASN A 1 81 ? -7.052 -14.253 22.528 1.00 7.10 203 ASN A C 1
ATOM 1310 O O . ASN A 1 81 ? -6.409 -15.203 22.074 1.00 8.20 203 ASN A O 1
ATOM 1321 N N . PRO A 1 82 ? -8.062 -13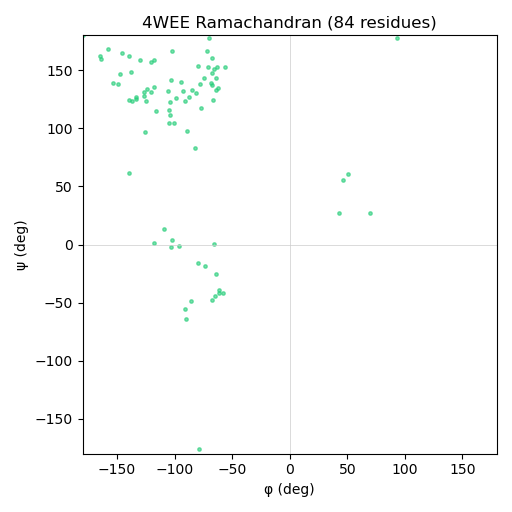.709 21.850 1.00 6.66 204 PRO A N 1
ATOM 1322 C CA . PRO A 1 82 ? -8.487 -14.281 20.568 1.00 7.01 204 PRO A CA 1
ATOM 1323 C C . PRO A 1 82 ? -7.501 -13.961 19.426 1.00 6.69 204 PRO A C 1
ATOM 1324 O O . PRO A 1 82 ? -6.972 -12.855 19.327 1.00 7.00 204 PRO A O 1
ATOM 1335 N N . VAL A 1 83 ? -7.331 -14.936 18.544 1.00 6.99 205 VAL A N 1
ATOM 1336 C CA . VAL A 1 83 ? -6.676 -14.723 17.246 1.00 6.96 205 VAL A CA 1
ATOM 1337 C C . VAL A 1 83 ? -7.764 -14.700 16.179 1.00 7.12 205 VAL A C 1
ATOM 1338 O O . VAL A 1 83 ? -8.411 -15.711 15.905 1.00 9.12 205 VAL A O 1
ATOM 1351 N N .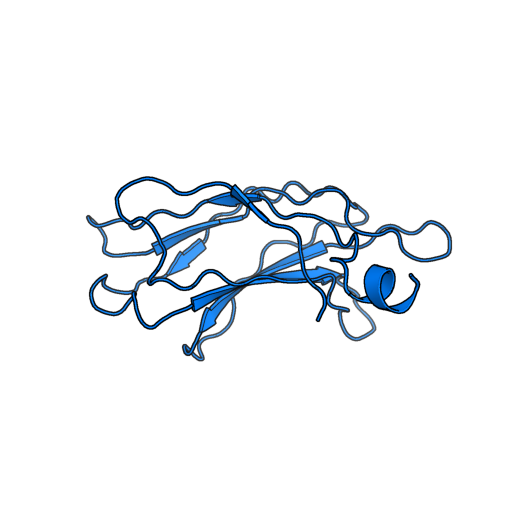 PHE A 1 84 ? -7.982 -13.531 15.583 1.00 6.62 206 PHE A N 1
ATOM 1352 C CA . PHE A 1 84 ? -8.999 -13.364 14.568 1.00 7.04 206 PHE A CA 1
ATOM 1353 C C . PHE A 1 84 ? -8.505 -13.740 13.151 1.00 6.99 206 PHE A C 1
ATOM 1354 O O . PHE A 1 84 ? -9.198 -14.440 12.407 1.00 7.52 206 PHE A O 1
ATOM 1371 N N . ASN A 1 85 ? -7.335 -13.209 12.774 1.00 6.78 207 ASN A N 1
ATOM 1372 C CA . ASN A 1 85 ? -6.786 -13.410 11.428 1.00 7.28 207 ASN A CA 1
ATOM 1373 C C . ASN A 1 85 ? -7.851 -13.197 10.324 1.00 7.49 207 ASN A C 1
ATOM 1374 O O . ASN A 1 85 ? -8.069 -14.063 9.472 1.00 8.68 207 ASN A O 1
ATOM 1385 N N . GLU A 1 86 ? -8.476 -12.022 10.339 1.00 7.22 208 GLU A N 1
ATOM 1386 C CA . GLU A 1 86 ? -9.460 -11.663 9.303 1.00 7.49 208 GLU A CA 1
ATOM 1387 C C . GLU A 1 86 ? -9.031 -10.414 8.555 1.00 7.80 208 GLU A C 1
ATOM 1388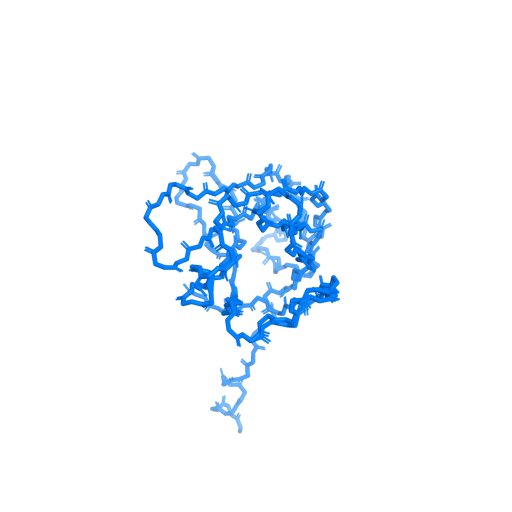 O O . GLU A 1 86 ? -8.332 -9.551 9.095 1.00 8.52 208 GLU A O 1
ATOM 1400 N N A GLN A 1 87 ? -9.486 -10.303 7.316 0.33 8.58 209 GLN A N 1
ATOM 1401 N N B GLN A 1 87 ? -9.435 -10.345 7.278 0.67 8.62 209 GLN A N 1
ATOM 1402 C CA A GLN A 1 87 ? -9.207 -9.121 6.528 0.33 9.38 209 GLN A CA 1
ATOM 1403 C CA B GLN A 1 87 ? -9.187 -9.184 6.420 0.67 9.00 209 GLN A CA 1
ATOM 1404 C C A GLN A 1 87 ? -10.470 -8.572 5.896 0.33 9.46 209 GLN A C 1
ATOM 1405 C C B GLN A 1 87 ? -10.527 -8.576 6.014 0.67 8.95 209 G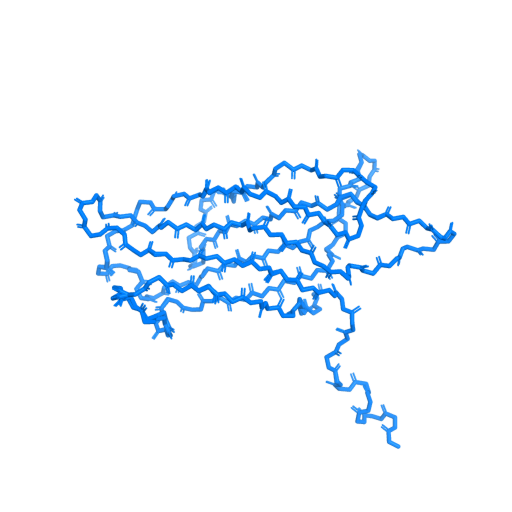LN A C 1
ATOM 1406 O O A GLN A 1 87 ? -11.331 -9.316 5.414 0.33 11.15 209 GLN A O 1
ATOM 1407 O O B GLN A 1 87 ? -11.519 -9.297 5.805 0.67 10.91 209 GLN A O 1
ATOM 1434 N N . PHE A 1 88 ? -10.544 -7.250 5.897 1.00 9.06 210 PHE A N 1
ATOM 1435 C CA . PHE A 1 88 ? -11.687 -6.493 5.399 1.00 9.31 210 PHE A CA 1
ATOM 1436 C C . PHE A 1 88 ? -11.197 -5.505 4.345 1.00 9.20 210 PHE A C 1
ATOM 1437 O O . PHE A 1 88 ? -10.068 -5.045 4.388 1.00 10.40 210 PHE A O 1
ATOM 1456 N N . THR A 1 89 ? -12.076 -5.175 3.409 1.00 10.42 211 THR A N 1
ATOM 1457 C CA . THR A 1 89 ? -11.776 -4.299 2.283 1.00 10.93 211 THR A CA 1
ATOM 1458 C C . THR A 1 89 ? -12.787 -3.163 2.215 1.00 10.86 211 THR A C 1
ATOM 1459 O O . THR A 1 89 ? -13.999 -3.396 2.269 1.00 13.00 211 THR A O 1
ATOM 1470 N N . PHE A 1 90 ? -12.290 -1.939 2.079 1.00 10.45 212 PHE A N 1
ATOM 1471 C CA . PHE A 1 90 ? -13.120 -0.756 1.894 1.00 11.54 212 PHE A CA 1
ATOM 1472 C C . PHE A 1 90 ? -12.819 -0.171 0.506 1.00 12.00 212 PHE A C 1
ATOM 1473 O O . PHE A 1 90 ? -11.708 0.286 0.245 1.00 11.59 212 PHE A O 1
ATOM 1490 N N . LYS A 1 91 ? -13.801 -0.189 -0.393 1.00 14.57 213 LYS A N 1
ATOM 1491 C CA A LYS A 1 91 ? -13.603 0.342 -1.738 0.42 15.40 213 LYS A CA 1
ATOM 1492 C CA B LYS A 1 91 ? -13.602 0.338 -1.747 0.58 15.39 213 LYS A CA 1
ATOM 1493 C C . LYS A 1 91 ? -13.819 1.846 -1.726 1.00 15.41 213 LYS A C 1
ATOM 1494 O O . LYS A 1 91 ? -14.931 2.328 -1.883 1.00 18.20 213 LYS A O 1
ATOM 1531 N N . VAL A 1 92 ? -12.736 2.574 -1.528 1.00 16.17 214 VAL A N 1
ATOM 1532 C CA . VAL A 1 92 ? -12.762 4.005 -1.402 1.00 17.61 214 VAL A CA 1
ATOM 1533 C C . VAL A 1 92 ? -11.547 4.517 -2.154 1.00 14.02 214 VAL A C 1
ATOM 1534 O O . VAL A 1 92 ? -10.417 4.100 -1.871 1.00 13.88 214 VAL A O 1
ATOM 1547 N N . PRO A 1 93 ? -11.742 5.412 -3.131 1.00 14.53 215 PRO A N 1
ATOM 1548 C CA . PRO A 1 93 ? -10.582 5.939 -3.858 1.00 14.91 215 PRO A CA 1
ATOM 1549 C C . PRO A 1 93 ? -9.712 6.707 -2.901 1.00 12.31 215 PRO A C 1
ATOM 1550 O O . PRO A 1 93 ? -10.230 7.301 -1.954 1.00 13.69 215 PRO A O 1
ATOM 1561 N N A TYR A 1 94 ? -8.418 6.709 -3.135 0.57 11.65 216 TYR A N 1
ATOM 1562 N N B TYR A 1 94 ? -8.398 6.733 -3.161 0.43 11.40 216 TYR A N 1
ATOM 1563 C CA A TYR A 1 94 ? -7.541 7.394 -2.227 0.57 12.27 216 TYR A CA 1
ATOM 1564 C CA B TYR A 1 94 ? -7.427 7.377 -2.258 0.43 11.69 216 TYR A CA 1
ATOM 1565 C C A TYR A 1 94 ? -7.961 8.826 -1.933 0.57 15.05 216 TYR A C 1
ATOM 1566 C C B TYR A 1 94 ? -7.719 8.855 -1.989 0.43 13.70 216 TYR A C 1
ATOM 1567 O O A TYR A 1 94 ? -7.981 9.266 -0.782 0.57 16.39 216 TYR A O 1
ATOM 1568 O O B TYR A 1 94 ? -7.448 9.336 -0.883 0.43 13.17 216 TYR A O 1
ATOM 1603 N N . SER A 1 95 ? -8.250 9.576 -2.981 1.00 17.01 217 SER A N 1
ATOM 1604 C CA . SER A 1 95 ? -8.518 11.005 -2.799 1.00 21.55 217 SER A CA 1
ATOM 1605 C C . SER A 1 95 ? -9.594 11.265 -1.742 1.00 20.35 217 SER A C 1
ATOM 1606 O O . SER A 1 95 ? -9.615 12.340 -1.118 1.00 21.81 217 SER A O 1
ATOM 1615 N N . GLU A 1 96 ? -10.475 10.288 -1.540 1.00 20.08 218 GLU A N 1
ATOM 1616 C CA . GLU A 1 96 ? -11.582 10.427 -0.606 1.00 22.15 218 GLU A CA 1
ATOM 1617 C C . GLU A 1 96 ? -11.272 9.896 0.783 1.00 19.77 218 GLU A C 1
ATOM 1618 O O . GLU A 1 96 ? -12.069 10.072 1.711 1.00 21.20 218 GLU A O 1
ATOM 1630 N N A LEU A 1 97 ? -10.131 9.246 0.939 0.52 19.25 219 LEU A N 1
ATOM 1631 N N B LEU A 1 97 ? -10.107 9.276 0.948 0.48 20.53 219 LEU A N 1
ATOM 1632 C CA A LEU A 1 97 ? -9.809 8.670 2.230 0.52 20.31 219 LEU A CA 1
ATOM 1633 C CA B LEU A 1 97 ? -9.801 8.589 2.200 0.48 21.55 219 LEU A CA 1
ATOM 1634 C C A LEU A 1 97 ? -9.571 9.726 3.283 0.52 21.47 219 LEU A C 1
ATOM 1635 C C B LEU A 1 97 ? -9.285 9.500 3.325 0.48 22.11 219 LEU A C 1
ATOM 1636 O O A LEU A 1 97 ? -10.217 9.734 4.330 0.52 22.23 219 LEU A O 1
ATOM 1637 O O B LEU A 1 97 ? -9.483 9.178 4.498 0.48 21.76 219 LEU A O 1
ATOM 1668 N N . GLY A 1 98 ? -8.569 10.553 2.975 1.00 23.65 220 GLY A N 1
ATOM 1669 C CA . GLY A 1 98 ? -7.984 11.195 4.129 1.00 25.89 220 GLY A CA 1
ATOM 1670 C C . GLY A 1 98 ? -9.089 11.707 5.092 1.00 25.10 220 GLY A C 1
ATOM 1671 O O . GLY A 1 98 ? -8.855 11.368 6.269 1.00 27.12 220 GLY A O 1
ATOM 1676 N N . GLY A 1 99 ? -10.264 12.350 4.693 1.00 23.85 221 GLY A N 1
ATOM 1677 C CA . GLY A 1 99 ? -11.222 12.892 5.653 1.00 21.65 221 GLY A CA 1
ATOM 1678 C C . GLY A 1 99 ? -11.925 11.844 6.530 1.00 21.56 221 GLY A C 1
ATOM 1679 O O . GLY A 1 99 ? -12.759 12.172 7.375 1.00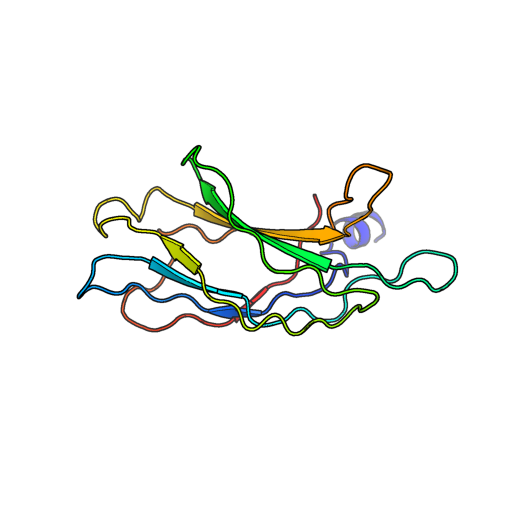 23.08 221 GLY A O 1
ATOM 1683 N N . LYS A 1 100 ? -11.599 10.575 6.354 1.00 18.74 222 LYS A N 1
ATOM 1684 C CA . LYS A 1 100 ? -12.325 9.515 7.058 1.00 15.59 222 LYS A CA 1
ATOM 1685 C C . LYS A 1 100 ? -11.498 9.011 8.241 1.00 13.04 222 LYS A C 1
ATOM 1686 O O . LYS A 1 100 ? -10.305 9.292 8.331 1.00 14.16 222 LYS A O 1
ATOM 1705 N N . THR A 1 101 ? -12.150 8.251 9.128 1.00 12.50 223 THR A N 1
ATOM 1706 C CA . THR A 1 101 ? -11.521 7.664 10.308 1.00 12.13 223 THR A CA 1
ATOM 1707 C C . THR A 1 101 ? -11.942 6.209 10.404 1.00 11.34 223 THR A C 1
ATOM 1708 O O . THR A 1 101 ? -13.125 5.907 10.361 1.00 11.68 223 THR A O 1
ATOM 1719 N N . LEU A 1 102 ? -10.968 5.318 10.517 1.00 10.12 224 LEU A N 1
ATOM 1720 C CA . LEU A 1 102 ? -11.248 3.894 10.734 1.00 9.41 224 LEU A CA 1
ATOM 1721 C C . LEU A 1 102 ? -11.442 3.644 12.228 1.00 9.17 224 LEU A C 1
ATOM 1722 O O . LEU A 1 102 ? -10.655 4.098 13.044 1.00 10.63 224 LEU A O 1
ATOM 1738 N N . VAL A 1 103 ? -12.493 2.910 12.567 1.00 8.60 225 VAL A N 1
ATOM 1739 C CA . VAL A 1 103 ? -12.790 2.559 13.963 1.00 8.55 225 VAL A CA 1
ATOM 1740 C C . VAL A 1 103 ? -12.729 1.053 14.094 1.00 7.30 225 VAL A C 1
ATOM 1741 O O . VAL A 1 103 ? -13.254 0.317 13.254 1.00 7.98 225 VAL A O 1
ATOM 1754 N N . MET A 1 104 ? -12.087 0.595 15.169 1.00 6.87 226 MET A N 1
ATOM 1755 C CA . MET A 1 104 ? -12.077 -0.812 15.562 1.00 6.55 226 MET A CA 1
ATOM 1756 C C . MET A 1 104 ? -12.587 -0.881 17.008 1.00 6.58 226 MET A C 1
ATOM 1757 O O . MET A 1 104 ? -12.062 -0.219 17.887 1.00 7.52 226 MET A O 1
ATOM 1771 N N . ALA A 1 105 ? -13.648 -1.669 17.209 1.00 6.91 227 ALA A N 1
ATOM 1772 C CA . ALA A 1 105 ? -14.317 -1.733 18.501 1.00 7.41 227 ALA A CA 1
ATOM 1773 C C . ALA A 1 105 ? -14.544 -3.189 18.855 1.00 6.92 227 ALA A C 1
ATOM 1774 O O . ALA A 1 105 ? -15.148 -3.940 18.089 1.00 7.41 227 ALA A O 1
ATOM 1781 N N . VAL A 1 106 ? -14.067 -3.581 20.038 1.00 7.00 228 VAL A N 1
ATOM 1782 C CA . VAL A 1 106 ? -14.161 -4.963 20.506 1.00 6.32 228 VAL A CA 1
ATOM 1783 C C . VAL A 1 106 ? -15.362 -5.039 21.461 1.00 6.40 228 VAL A C 1
ATOM 1784 O O . VAL A 1 106 ? -15.443 -4.259 22.423 1.00 6.68 228 VAL A O 1
ATOM 1797 N N . TYR A 1 107 ? -16.262 -5.969 21.159 1.00 6.91 229 TYR A N 1
ATOM 1798 C CA . TYR A 1 107 ? -17.478 -6.217 21.932 1.00 7.77 229 TYR A CA 1
ATOM 1799 C C . TYR A 1 107 ? -17.456 -7.628 22.505 1.00 7.45 229 TYR A C 1
ATOM 1800 O O . TYR A 1 107 ? -16.774 -8.512 21.997 1.00 7.53 229 TYR A O 1
ATOM 1818 N N . ASP A 1 108 ? -18.256 -7.819 23.549 1.00 8.51 230 ASP A N 1
ATOM 1819 C CA . ASP A 1 108 ? -18.456 -9.120 24.200 1.00 7.84 230 ASP A CA 1
ATOM 1820 C C . ASP A 1 108 ? -19.826 -9.648 23.771 1.00 7.83 230 ASP A C 1
ATOM 1821 O O . ASP A 1 108 ? -20.869 -9.141 24.214 1.00 8.63 230 ASP A O 1
ATOM 1830 N N . PHE A 1 109 ? -19.855 -10.625 22.878 1.00 7.72 231 PHE A N 1
ATOM 1831 C CA . PHE A 1 109 ? -21.111 -11.182 22.402 1.00 9.01 231 PHE A CA 1
ATOM 1832 C C . PHE A 1 109 ? -21.923 -11.794 23.527 1.00 8.29 231 PHE A C 1
ATOM 1833 O O . PHE A 1 109 ? -21.378 -12.538 24.351 1.00 9.03 231 PHE A O 1
ATOM 1850 N N A ASP A 1 110 ? -23.197 -11.468 23.570 0.60 8.56 232 ASP A N 1
ATOM 1851 N N B ASP A 1 110 ? -23.246 -11.577 23.495 0.40 7.89 232 ASP A N 1
ATOM 1852 C CA A ASP A 1 110 ? -24.129 -12.220 24.414 0.60 9.71 232 ASP A CA 1
ATOM 1853 C CA B ASP A 1 110 ? -24.214 -12.132 24.479 0.40 9.26 232 ASP A CA 1
ATOM 1854 C C A ASP A 1 110 ? -25.373 -12.440 23.594 0.60 9.73 232 ASP A C 1
ATOM 1855 C C B ASP A 1 110 ? -25.521 -12.379 23.747 0.40 9.54 232 ASP A C 1
ATOM 1856 O O A ASP A 1 110 ? -25.796 -11.551 22.866 0.60 10.04 232 ASP A O 1
ATOM 1857 O O B ASP A 1 110 ? -26.130 -11.448 23.211 0.40 9.15 232 ASP A O 1
ATOM 1874 N N . ARG A 1 111 ? -25.970 -13.625 23.721 1.00 11.79 233 ARG A N 1
ATOM 1875 C CA . ARG A 1 111 ? -27.169 -13.955 22.973 1.00 14.34 233 ARG A CA 1
ATOM 1876 C C . ARG A 1 111 ? -28.442 -13.285 23.531 1.00 11.49 233 ARG A C 1
ATOM 1877 O O . ARG A 1 111 ? -29.421 -13.094 22.816 1.00 13.65 233 ARG A O 1
ATOM 1899 N N . PHE A 1 112 ? -28.444 -12.967 24.822 1.00 10.41 234 PHE A N 1
ATOM 1900 C CA . PHE A 1 112 ? -29.676 -12.619 25.542 1.00 10.43 234 PHE A CA 1
ATOM 1901 C C . PHE A 1 112 ? -29.738 -11.212 26.130 1.00 11.42 234 PHE A C 1
ATOM 1902 O O . PHE A 1 112 ? -30.723 -10.851 26.761 1.00 12.37 234 PHE A O 1
ATOM 1919 N N . SER A 1 113 ? -28.702 -10.434 25.928 1.00 12.20 235 SER A N 1
ATOM 1920 C CA A SER A 1 113 ? -28.692 -9.067 26.390 0.58 12.73 235 SER A CA 1
ATOM 1921 C CA B SER A 1 113 ? -28.625 -9.074 26.431 0.42 12.80 235 SER A CA 1
ATOM 1922 C C . SER A 1 113 ? -27.792 -8.261 25.456 1.00 12.55 235 SER A C 1
ATOM 1923 O O . SER A 1 113 ? -27.099 -8.817 24.601 1.00 12.28 235 SER A O 1
ATOM 1938 N N . LYS A 1 114 ? -27.845 -6.948 25.594 1.00 15.00 236 LYS A N 1
ATOM 1939 C CA A LYS A 1 114 ? -26.980 -6.030 24.873 0.37 15.40 236 LYS A CA 1
ATOM 1940 C CA B LYS A 1 114 ? -26.995 -6.063 24.821 0.63 15.39 236 LYS A CA 1
ATOM 1941 C C . LYS A 1 114 ? -25.541 -6.514 24.905 1.00 14.64 236 LYS A C 1
ATOM 1942 O O . LYS A 1 114 ? -25.062 -6.937 25.946 1.00 18.09 236 LYS A O 1
ATOM 1979 N N . HIS A 1 115 ? -24.832 -6.447 23.780 1.00 11.61 237 HIS A N 1
ATOM 1980 C CA . HIS A 1 115 ? -23.425 -6.793 23.800 1.00 10.51 237 HIS A CA 1
ATOM 1981 C C . HIS A 1 115 ? -22.623 -5.626 24.406 1.00 11.04 237 HIS A C 1
ATOM 1982 O O . HIS A 1 115 ? -22.647 -4.504 23.877 1.00 12.72 237 HIS A O 1
ATOM 1996 N N . ASP A 1 116 ? -21.962 -5.877 25.524 1.00 10.99 238 ASP A N 1
ATOM 1997 C CA . ASP A 1 116 ? -21.171 -4.847 26.156 1.00 11.45 238 ASP A CA 1
ATOM 1998 C C . ASP A 1 116 ? -19.952 -4.508 25.300 1.00 9.68 238 ASP A C 1
ATOM 1999 O O . ASP A 1 116 ? -19.293 -5.405 24.780 1.00 11.22 238 ASP A O 1
ATOM 2008 N N . ILE A 1 117 ? -19.612 -3.237 25.193 1.00 9.34 239 ILE A N 1
ATOM 2009 C CA A ILE A 1 117 ? -18.346 -2.912 24.561 0.64 9.83 239 ILE A CA 1
ATOM 2010 C CA B ILE A 1 117 ? -18.332 -2.801 24.652 0.36 8.78 239 ILE A CA 1
ATOM 2011 C C . ILE A 1 117 ? -17.235 -3.245 25.590 1.00 8.98 239 ILE A C 1
ATOM 2012 O O . ILE A 1 117 ? -17.398 -3.147 26.821 1.00 12.80 239 ILE A O 1
ATOM 2043 N N . ILE A 1 118 ? -16.127 -3.745 25.054 1.00 7.03 240 ILE A N 1
ATOM 2044 C CA . ILE A 1 118 ? -14.906 -3.924 25.835 1.00 7.65 240 ILE A CA 1
ATOM 2045 C C . ILE A 1 118 ? -14.071 -2.638 25.708 1.00 7.49 240 ILE A C 1
ATOM 2046 O O . ILE A 1 118 ? -13.747 -1.992 26.708 1.00 9.28 240 ILE A O 1
ATOM 2062 N N . GLY A 1 119 ? -13.761 -2.234 24.478 1.00 6.94 241 GLY A N 1
ATOM 2063 C CA . GLY A 1 119 ? -13.144 -0.940 24.243 1.00 7.02 241 GLY A CA 1
ATOM 2064 C C . GLY A 1 119 ? -12.906 -0.746 22.757 1.00 6.83 241 GLY A C 1
ATOM 2065 O O . GLY A 1 119 ? -13.230 -1.622 21.939 1.00 7.37 241 GLY A O 1
ATOM 2069 N N . GLU A 1 120 ? -12.343 0.404 22.401 1.00 6.73 242 GLU A N 1
ATOM 2070 C CA A GLU A 1 120 ? -12.232 0.746 20.997 0.38 7.33 242 GLU A CA 1
ATOM 2071 C CA C GLU A 1 120 ? -12.301 0.828 21.004 0.62 6.74 242 GLU A CA 1
ATOM 2072 C C . GLU A 1 120 ? -11.093 1.736 20.796 1.00 6.79 242 GLU A C 1
ATOM 2073 O O . GLU A 1 120 ? -10.512 2.258 21.762 1.00 7.12 242 GLU A O 1
ATOM 2096 N N . PHE A 1 121 ? -10.764 1.974 19.537 1.00 7.17 243 PHE A N 1
ATOM 2097 C CA . PHE A 1 121 ? -9.850 3.056 19.180 1.00 7.29 24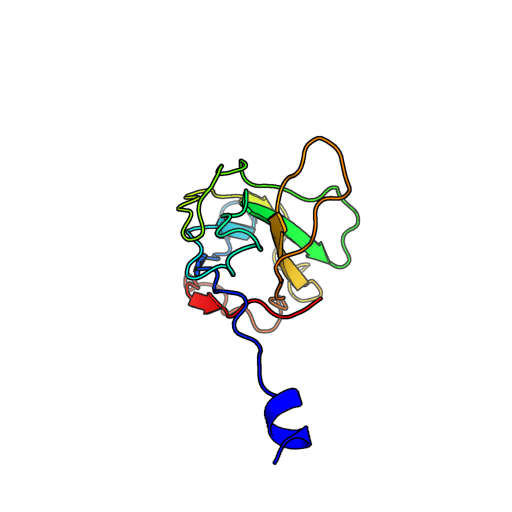3 PHE A CA 1
ATOM 2098 C C . PHE A 1 121 ? -10.088 3.447 17.727 1.00 7.58 243 PHE A C 1
ATOM 2099 O O . PHE A 1 121 ? -10.766 2.731 16.969 1.00 8.06 243 PHE A O 1
ATOM 2116 N N . LYS A 1 122 ? -9.492 4.590 17.360 1.00 8.98 244 LYS A N 1
ATOM 2117 C CA A LYS A 1 122 ? -9.713 5.173 16.051 0.67 9.87 244 LYS A CA 1
ATOM 2118 C CA B LYS A 1 122 ? -9.717 5.232 16.069 0.33 9.72 244 LYS A CA 1
ATOM 2119 C C . LYS A 1 122 ? -8.394 5.500 15.367 1.00 10.34 244 LYS A C 1
ATOM 2120 O O . LYS A 1 122 ? -7.400 5.859 16.016 1.00 12.19 244 LYS A O 1
ATOM 2157 N N . VAL A 1 123 ? -8.416 5.370 14.047 1.00 10.57 245 VAL A N 1
ATOM 2158 C CA . VAL A 1 123 ? -7.257 5.644 13.187 1.00 11.50 245 VAL A CA 1
ATOM 2159 C C . VAL A 1 123 ? -7.706 6.645 12.126 1.00 11.81 245 VAL A C 1
ATOM 2160 O O . VAL A 1 123 ? -8.290 6.271 11.119 1.00 12.03 245 VAL A O 1
ATOM 2173 N N . PRO A 1 124 ? -7.451 7.943 12.348 1.00 12.57 246 PRO A N 1
ATOM 2174 C CA . PRO A 1 124 ? -7.756 8.915 11.294 1.00 13.70 246 PRO A CA 1
ATOM 2175 C C . PRO A 1 124 ? -6.924 8.630 10.047 1.00 13.80 246 PRO A C 1
ATOM 2176 O O . PRO A 1 124 ? -5.721 8.395 10.146 1.00 15.00 246 PRO A O 1
ATOM 2187 N N . MET A 1 125 ? -7.544 8.658 8.875 1.00 14.26 247 MET A N 1
ATOM 2188 C CA A MET A 1 125 ? -6.877 8.398 7.587 0.39 15.34 247 MET A CA 1
ATOM 2189 C CA B MET A 1 125 ? -6.763 8.290 7.710 0.61 15.18 247 MET A CA 1
ATOM 2190 C C . MET A 1 125 ? -5.731 9.373 7.359 1.00 15.73 247 MET A C 1
ATOM 2191 O O . MET A 1 125 ? -4.738 9.067 6.714 1.00 17.15 247 MET A O 1
ATOM 2218 N N . ASN A 1 126 ? -5.906 10.595 7.853 1.00 14.97 248 ASN A N 1
ATOM 2219 C CA . ASN A 1 126 ? -4.929 11.637 7.561 1.00 17.12 248 ASN A CA 1
ATOM 2220 C C . ASN A 1 126 ? -3.630 11.586 8.362 1.00 17.85 248 ASN A C 1
ATOM 2221 O O . ASN A 1 126 ? -2.751 12.426 8.169 1.00 20.56 248 ASN A O 1
ATOM 2232 N N A THR A 1 127 ? -3.495 10.610 9.241 0.52 17.36 249 THR A N 1
ATOM 2233 N N B THR A 1 127 ? -3.528 10.558 9.213 0.48 17.50 249 THR A N 1
ATOM 2234 C CA A THR A 1 127 ? -2.192 10.318 9.802 0.52 17.70 249 THR A CA 1
ATOM 2235 C CA B THR A 1 127 ? -2.416 10.327 10.142 0.48 18.02 249 THR A CA 1
ATOM 2236 C C A THR A 1 127 ? -1.889 8.809 9.563 0.52 18.12 249 THR A C 1
ATOM 2237 C C B THR A 1 127 ? -1.502 9.184 9.730 0.48 17.43 249 THR A C 1
ATOM 2238 O O A THR A 1 127 ? -1.076 8.212 10.261 0.52 20.85 249 THR A O 1
ATOM 2239 O O B THR A 1 127 ? -0.439 8.977 10.322 0.48 19.26 249 THR A O 1
ATOM 2260 N N A VAL A 1 128 ? -2.548 8.214 8.556 0.52 16.49 250 VAL A N 1
ATOM 2261 N N B VAL A 1 128 ? -1.946 8.454 8.713 0.48 15.22 250 VAL A N 1
ATOM 2262 C CA A VAL A 1 128 ? -2.119 6.934 7.963 0.52 15.64 250 VAL A CA 1
ATOM 2263 C CA B VAL A 1 128 ? -1.375 7.183 8.304 0.48 13.49 250 VAL A CA 1
ATOM 2264 C C A VAL A 1 128 ? -0.882 7.196 7.111 0.52 14.89 250 VAL A C 1
ATOM 2265 C C B VAL A 1 128 ? -0.370 7.337 7.173 0.48 13.43 250 VAL A C 1
ATOM 2266 O O A VAL A 1 128 ? -0.840 8.184 6.385 0.52 13.04 250 VAL A O 1
ATOM 2267 O O B VAL A 1 128 ? -0.667 7.961 6.152 0.48 12.87 250 VAL A O 1
ATOM 2292 N N A ASP A 1 129 ? 0.122 6.323 7.197 0.52 15.93 251 ASP A N 1
ATOM 2293 N N B ASP A 1 129 ? 0.794 6.716 7.330 0.48 14.02 251 ASP A N 1
ATOM 2294 C CA A ASP A 1 129 ? 1.316 6.439 6.354 0.52 15.87 251 ASP A CA 1
ATOM 2295 C CA B ASP A 1 129 ? 1.763 6.633 6.251 0.48 15.34 251 ASP A CA 1
ATOM 2296 C C A ASP A 1 129 ? 1.120 5.548 5.119 0.52 14.22 251 ASP A C 1
ATOM 2297 C C B ASP A 1 129 ? 1.324 5.541 5.294 0.48 13.94 251 ASP A C 1
ATOM 2298 O O A ASP A 1 129 ? 1.360 4.336 5.156 0.52 17.69 251 ASP A O 1
ATOM 2299 O O B ASP A 1 129 ? 1.627 4.362 5.524 0.48 15.60 251 ASP A O 1
ATOM 2316 N N A PHE A 1 130 ? 0.655 6.159 4.029 0.52 13.26 252 PHE A N 1
ATOM 2317 N N B PHE A 1 130 ? 0.605 5.928 4.241 0.48 14.23 252 PHE A N 1
ATOM 2318 C CA A PHE A 1 130 ? 0.235 5.406 2.851 0.52 13.84 252 PHE A CA 1
ATOM 2319 C CA B PHE A 1 130 ? 0.303 5.017 3.148 0.48 14.24 252 PHE A CA 1
ATOM 2320 C C A PHE A 1 130 ? 1.446 4.732 2.209 0.52 14.01 252 PHE A C 1
ATOM 2321 C C B PHE A 1 130 ? 1.436 5.173 2.166 0.48 17.34 252 PHE A C 1
ATOM 2322 O O A PHE A 1 130 ? 2.575 5.181 2.397 0.52 14.53 252 PHE A O 1
ATOM 2323 O O B PHE A 1 130 ? 1.806 6.279 1.783 0.48 20.13 252 PHE A O 1
ATOM 2356 N N A GLY A 1 131 ? 1.257 3.645 1.471 0.52 13.97 253 GLY A N 1
ATOM 2357 N N B GLY A 1 131 ? 1.977 4.053 1.733 0.48 18.82 253 GLY A N 1
ATOM 2358 C CA A GLY A 1 131 ? 2.391 3.069 0.752 0.52 17.11 253 GLY A CA 1
ATOM 2359 C CA B GLY A 1 131 ? 3.319 4.040 1.201 0.48 16.87 253 GLY A C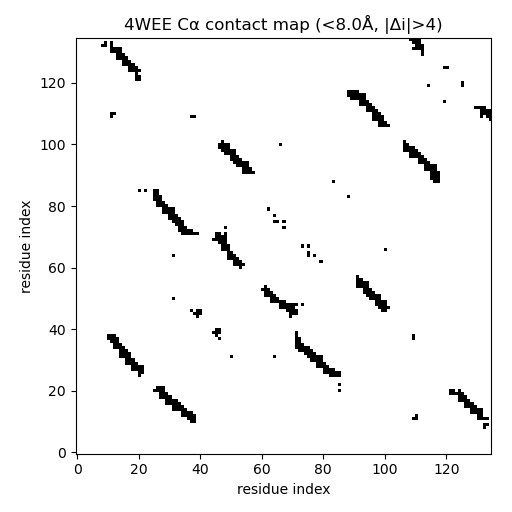A 1
ATOM 2360 C C A GLY A 1 131 ? 3.451 2.298 1.543 0.52 18.58 253 GLY A C 1
ATOM 2361 C C B GLY A 1 131 ? 4.004 2.859 1.827 0.48 17.05 253 GLY A C 1
ATOM 2362 O O A GLY A 1 131 ? 4.369 1.758 0.922 0.52 19.71 253 GLY A O 1
ATOM 2363 O O B GLY A 1 131 ? 5.038 2.442 1.339 0.48 16.62 253 GLY A O 1
ATOM 2370 N N . HIS A 1 132 ? 3.394 2.306 2.877 1.00 19.33 254 HIS A N 1
ATOM 2371 C CA . HIS A 1 132 ? 4.002 1.246 3.679 1.00 18.32 254 HIS A CA 1
ATOM 2372 C C . HIS A 1 132 ? 2.884 0.577 4.448 1.00 16.24 254 HIS A C 1
ATOM 2373 O O . HIS A 1 132 ? 1.948 1.254 4.865 1.00 18.82 254 HIS A O 1
ATOM 2389 N N . VAL A 1 133 ? 2.973 -0.740 4.634 1.00 15.52 255 VAL A N 1
ATOM 2390 C CA . VAL A 1 133 ? 2.024 -1.442 5.479 1.00 16.42 255 VAL A CA 1
ATOM 2391 C C . VAL A 1 133 ? 2.183 -0.941 6.913 1.00 13.67 255 VAL A C 1
ATOM 2392 O O . VAL A 1 133 ? 3.293 -0.814 7.446 1.00 16.02 255 VAL A O 1
ATOM 2405 N N . THR A 1 134 ? 1.052 -0.636 7.522 1.00 11.81 256 THR A N 1
ATOM 2406 C CA . THR A 1 134 ? 0.978 -0.248 8.925 1.00 13.05 256 THR A CA 1
ATOM 2407 C C . THR A 1 134 ? 0.620 -1.477 9.740 1.00 10.15 256 THR A C 1
ATOM 2408 O O . THR A 1 134 ? -0.249 -2.232 9.347 1.00 10.24 256 THR A O 1
ATOM 2419 N N A GLU A 1 135 ? 1.286 -1.693 10.849 0.70 8.57 257 GLU A N 1
ATOM 2420 N N B GLU A 1 135 ? 1.242 -1.628 10.920 0.30 8.51 257 GLU A N 1
ATOM 2421 C CA A GLU A 1 135 ? 0.840 -2.747 11.764 0.70 8.46 257 GLU A CA 1
ATOM 2422 C CA B GLU A 1 135 ? 1.056 -2.813 11.787 0.30 8.93 257 GLU A CA 1
ATOM 2423 C C A GLU A 1 135 ? 1.235 -2.277 13.140 0.70 6.95 257 GLU A C 1
ATOM 2424 C C B GLU A 1 135 ? 1.342 -2.494 13.262 0.30 7.29 257 GLU A C 1
ATOM 2425 O O A GLU A 1 135 ? 2.362 -1.832 13.340 0.70 7.51 257 GLU A O 1
ATOM 2426 O O B GLU A 1 135 ? 2.501 -2.348 13.648 0.30 7.36 257 GLU A O 1
ATOM 2449 N N . GLU A 1 136 ? 0.315 -2.373 14.094 1.00 6.90 258 GLU A N 1
ATOM 2450 C CA . GLU A 1 136 ? 0.610 -1.973 15.469 1.00 6.77 258 GLU A CA 1
ATOM 2451 C C . GLU A 1 136 ? -0.382 -2.644 16.424 1.00 6.23 258 GLU A C 1
ATOM 2452 O O . GLU A 1 136 ? -1.470 -3.084 16.027 1.00 6.71 258 GLU A O 1
ATOM 2465 N N . TRP A 1 137 ? 0.010 -2.652 17.683 1.00 6.80 259 TRP A N 1
ATOM 2466 C CA . TRP A 1 137 ? -0.856 -2.922 18.811 1.00 6.77 259 TRP A CA 1
ATOM 2467 C C . TRP A 1 137 ? -1.403 -1.613 19.362 1.00 6.95 259 TRP A C 1
ATOM 2468 O O . TRP A 1 137 ? -0.637 -0.672 19.598 1.00 8.74 259 TRP A O 1
ATOM 2489 N N . ARG A 1 138 ? -2.707 -1.574 19.590 1.00 6.29 260 ARG A N 1
ATOM 2490 C CA . ARG A 1 138 ? -3.329 -0.409 20.203 1.00 6.16 260 ARG A CA 1
ATOM 2491 C C . ARG A 1 138 ? -4.097 -0.811 21.467 1.00 6.33 260 ARG A C 1
ATOM 2492 O O . ARG A 1 138 ? -4.891 -1.762 21.471 1.00 6.87 260 ARG A O 1
ATOM 2513 N N . ASP A 1 139 ? -3.895 -0.033 22.528 1.00 6.80 261 ASP A N 1
ATOM 2514 C CA A ASP A 1 139 ? -4.654 -0.210 23.776 0.66 6.97 261 ASP A CA 1
ATOM 2515 C CA B ASP A 1 139 ? -4.641 -0.221 23.768 0.34 6.69 261 ASP A CA 1
ATOM 2516 C C . ASP A 1 139 ? -6.087 0.216 23.547 1.00 7.13 261 ASP A C 1
ATOM 2517 O O . ASP A 1 139 ? -6.359 1.322 23.084 1.00 8.73 261 ASP A O 1
ATOM 2534 N N . LEU A 1 140 ? -7.017 -0.668 23.898 1.00 6.50 262 LEU A N 1
ATOM 2535 C CA . LEU A 1 140 ? -8.428 -0.365 23.795 1.00 6.96 262 LEU A CA 1
ATOM 2536 C C . LEU A 1 140 ? -8.779 0.731 24.814 1.00 8.85 262 LEU A C 1
ATOM 2537 O O . LEU A 1 140 ? -8.336 0.674 25.973 1.00 10.22 262 LEU A O 1
ATOM 2553 N N . GLN A 1 141 ? -9.575 1.692 24.382 1.00 10.90 263 GLN A N 1
ATOM 2554 C CA A GLN A 1 141 ? -10.004 2.611 25.407 0.33 11.50 263 GLN A CA 1
ATOM 2555 C CA B GLN A 1 141 ? -9.981 2.901 25.114 0.67 11.28 263 GLN A CA 1
ATOM 2556 C C . GLN A 1 141 ? -11.426 2.687 25.563 1.00 10.87 263 GLN A C 1
ATOM 2557 O O . GLN A 1 141 ? -12.199 2.142 24.784 1.00 11.64 263 GLN A O 1
ATOM 2584 N N . SER A 1 142 ? -11.701 3.220 26.729 1.00 15.14 264 SER A N 1
ATOM 2585 C CA . SER A 1 142 ? -12.909 2.994 27.368 1.00 17.52 264 SER A CA 1
ATOM 2586 C C . SER A 1 142 ? -13.916 3.676 26.514 1.00 15.00 264 SER A C 1
ATOM 2587 O O . SER A 1 142 ? -13.664 4.750 25.926 1.00 18.08 264 SER A O 1
ATOM 2595 N N . ALA A 1 143 ? -15.104 3.080 26.494 1.00 19.77 265 ALA A N 1
ATOM 2596 C CA . ALA A 1 143 ? -16.304 3.668 25.904 1.00 23.84 265 ALA A CA 1
ATOM 2597 C C . ALA A 1 143 ? -17.552 3.495 26.748 1.00 23.12 265 ALA A C 1
ATOM 2598 O O . ALA A 1 143 ? -18.641 3.320 26.186 1.00 25.33 265 ALA A O 1
#

Organism: Rattus norvegicus (NCBI:txid10116)

Foldseek 3Di:
DVVVVVPDFDQQWKWKKKWAQDLPQQKIKIWGFKIARHDADPPRFAFFKKKWKDKPPDPDDTDIFDTHPGDRIDTGGDMDIGRDHPVRQQQMKMKIWMWGDDPPDDIHTSFIDIGRNVVDPHVDMDIDMDRGGHD

B-factor: mean 38.21, std 55.94, range [0.09, 384.91]

Solvent-accessible surface area: 8173 Å² total; per-residue (Å²): 88,52,63,119,124,124,87,113,85,102,190,35,7,65,0,24,2,24,4,45,11,30,109,158,80,79,32,0,62,1,14,0,40,52,2,20,117,5,45,68,76,126,152,71,5,43,2,14,0,8,0,38,0,26,8,73,96,46,207,130,143,73,50,89,6,154,51,52,129,135,34,36,89,3,81,11,112,38,155,25,56,12,177,13,63,101,101,104,0,26,78,36,29,0,5,0,4,0,45,24,32,58,166,184,52,155,66,88,58,20,0,28,12,96,13,59,0,111,117,22,90,43,55,130,98,34,109,64,103,72,59,1,86,70,82

InterPro domains:
  IPR000008 C2 domain [PF00168] (157-262)
  IPR000008 C2 domain [PF00168] (287-392)
  IPR000008 C2 domain [PR00360] (173-185)
  IPR000008 C2 domain [PR00360] (200-213)
  IPR000008 C2 domain [PR00360] (224-232)
  IPR000008 C2 domain [PS50004] (141-260)
  IPR000008 C2 domain [PS50004] (272-405)
  IPR000008 C2 domain [SM00239] (157-259)
  IPR000008 C2 domain [SM00239] (288-402)
  IPR001565 Synaptotagmin [PR00399] (276-291)
  IPR001565 Synaptotagmin [PR00399] (291-304)
  IPR001565 Synaptotagmin [PR00399] (348-363)
  IPR001565 Synaptotagmin [PR00399] (368-378)
  IPR035892 C2 domain superfamily [G3DSA:2.60.40.150] (128-268)
  IPR035892 C2 domain superfamily [G3DSA:2.60.40.150] (269-421)
  IPR035892 C2 domain superfamily [SSF49562] (134-266)
  IPR035892 C2 domain superfamily [SSF49562] (273-408)

Nearest PDB structures (foldseek):
  3f04-assembly1_A  TM=1.006E+00  e=4.148E-25  Homo sapiens
  7u4q-assembly1_B  TM=9.773E-01  e=3.394E-22  Homo sapiens
  5cch-assembly1_F-2  TM=9.821E-01  e=8.612E-20  Rattus norvegicus
  5h4z-assembly2_B  TM=9.680E-01  e=2.129E-19  Homo sapiens
  5h4y-assembly1_A  TM=9.489E-01  e=5.853E-19  Homo sapiens

Sequence (135 aa):
GGGILDSMMVEKLGKKLLQYSLDDYDFQNNNQLLVGIIQAAEELPPALDMGGTSSDDPYVKVFLLPPDKKKKFFETKVHRKTLNPVFNEQQFTFKKVPYYSELLGGKTLVMAVYDFDDRFSSKKHDIIIGEEFKKVPMMNTTVVDDFFGGHVTEEEWRDDLQQSA

Secondary structure (DSSP, 8-state):
-HHHHHHSPP---EEEEEEEEETTTTEEEEEEEEEE-PPP-GGG----EEEEEEEES--SPPEEPPP--S-SS-EEEEEEEE---HHHHTT-EEEEEEEE--SSS-PEEEEEEEEEGGG--TTS-EEEEEE-B--

CATH classification: 2.60.40.150

Radius of gyration: 15.89 Å; Cα contacts (8 Å, |Δi|>4): 370; chains: 1; bounding box: 34×31×52 Å